Protein AF-A0A965P5U4-F1 (afdb_monomer)

Radius of gyration: 19.36 Å; Cα contacts (8 Å, |Δi|>4): 240; chains: 1; bounding box: 56×28×59 Å

Foldseek 3Di:
DVVVVVLVCLQVVLVVCVVVLNLVSSLVSLVVNVVVPNLCSLQVNLCCLCPNPPHDLVSSLVSLVSSVVVPNLVSLQVNLVSCVVVVQQQSSLVSLVSSLVVLQALLSLLVNLVCQCVVRNHDNDLLSSLVSLVSSLPDDPPRDDPVSNVVSVVVNVVRVVVNVVVVPDDD

Mean predicted aligned error: 7.18 Å

Solvent-accessible surface area (backbone atoms only — not comparable to full-atom values): 8581 Å² total; per-residue (Å²): 112,69,70,64,57,53,58,76,40,28,69,56,53,17,49,54,27,42,75,73,66,38,51,70,60,15,44,55,32,24,55,51,36,39,77,72,68,38,55,66,32,27,44,58,46,12,48,46,21,56,73,36,100,70,58,34,65,67,59,15,47,54,24,21,52,50,14,35,74,69,71,37,60,78,29,28,47,57,48,14,49,54,25,49,74,72,64,39,36,46,60,13,40,53,27,16,45,55,17,29,71,66,72,75,34,30,55,27,17,39,54,37,15,51,23,17,66,75,33,49,44,42,75,61,30,61,62,59,16,46,54,26,14,50,54,18,44,66,46,59,82,91,48,38,56,69,67,60,28,51,47,20,43,51,53,30,65,72,45,51,67,59,45,58,64,77,65,58,80,86,125

Nearest PDB structures (foldseek):
  7o04-assembly1_B  TM=6.447E-01  e=2.044E-02  Shigella flexneri
  9hmf-assembly1_L  TM=5.880E-01  e=5.235E-02  Campylobacter jejuni
  2xpi-assembly1_D  TM=6.220E-01  e=1.164E-01  Schizosaccharomyces pombe
  8c6j-assembly1_S  TM=5.709E-01  e=1.953E-01  Homo sapiens
  5cwn-assembly1_A  TM=2.739E-01  e=3.271E-02  synthetic construct

pLDDT: mean 86.47, std 14.12, range [37.69, 98.06]

Secondary structure (DSSP, 8-state):
-HHHHHHTTHHHHHHHHHHTT-HHHHHHHHHHHHHTT-TTHHHHHHHHHHHSSS--HHHHHHHHHHHHHTT-TTHHHHHHHHHHHTT-HHHHHHHHHHHHHTTS-HHHHHHHHHHHHHTSSS---HHHHHHHHHHHHT--GGGS-HHHHHHHHHHHHHHHHHHHHTT----

Structure (mmCIF, N/CA/C/O backbone):
data_AF-A0A965P5U4-F1
#
_entry.id   AF-A0A965P5U4-F1
#
loop_
_atom_site.group_PDB
_atom_site.id
_atom_site.type_symbol
_atom_site.label_atom_id
_atom_site.label_alt_id
_atom_site.label_comp_id
_atom_site.label_asym_id
_atom_site.label_entity_id
_atom_site.label_seq_id
_atom_site.pdbx_PDB_ins_code
_atom_site.Cartn_x
_atom_site.Cartn_y
_atom_site.Cartn_z
_atom_site.occupancy
_atom_site.B_iso_or_equiv
_atom_site.auth_seq_id
_atom_site.auth_comp_id
_atom_site.auth_asym_id
_atom_site.auth_atom_id
_atom_site.pdbx_PDB_model_num
ATOM 1 N N . MET A 1 1 ? 33.977 -5.686 -13.350 1.00 46.53 1 MET A N 1
ATOM 2 C CA . MET A 1 1 ? 33.730 -4.469 -12.540 1.00 46.53 1 MET A CA 1
ATOM 3 C C . MET A 1 1 ? 32.701 -3.545 -13.201 1.00 46.53 1 MET A C 1
ATOM 5 O O . MET A 1 1 ? 31.758 -3.176 -12.519 1.00 46.53 1 MET A O 1
ATOM 9 N N . GLN A 1 2 ? 32.785 -3.290 -14.519 1.00 44.94 2 GLN A N 1
ATOM 10 C CA . GLN A 1 2 ? 31.781 -2.550 -15.318 1.00 44.94 2 GLN A CA 1
ATOM 11 C C . GLN A 1 2 ? 30.327 -3.040 -15.121 1.00 44.94 2 GLN A C 1
ATOM 13 O O . GLN A 1 2 ? 29.458 -2.258 -14.758 1.00 44.94 2 GLN A O 1
ATOM 18 N N . ALA A 1 3 ? 30.086 -4.353 -15.234 1.00 48.47 3 ALA A N 1
ATOM 19 C CA . ALA A 1 3 ? 28.745 -4.942 -15.111 1.00 48.47 3 ALA A CA 1
ATOM 20 C C . ALA A 1 3 ? 28.096 -4.769 -13.719 1.00 48.47 3 ALA A C 1
ATOM 22 O O . ALA A 1 3 ? 26.875 -4.737 -13.612 1.00 48.47 3 ALA A O 1
ATOM 23 N N . MET A 1 4 ? 28.889 -4.625 -12.645 1.00 45.84 4 MET A N 1
ATOM 24 C CA . MET A 1 4 ? 28.355 -4.331 -11.303 1.00 45.84 4 MET A CA 1
ATOM 25 C C . MET A 1 4 ? 27.942 -2.861 -11.145 1.00 45.84 4 MET A C 1
ATOM 27 O O . MET A 1 4 ? 27.016 -2.571 -10.392 1.00 45.84 4 MET A O 1
ATOM 31 N N . ILE A 1 5 ? 28.614 -1.942 -11.849 1.00 52.44 5 ILE A N 1
ATOM 32 C CA . ILE A 1 5 ? 28.267 -0.513 -11.864 1.00 52.44 5 ILE A CA 1
ATOM 33 C C . ILE A 1 5 ? 27.006 -0.297 -12.708 1.00 52.44 5 ILE A C 1
ATOM 35 O O . ILE A 1 5 ? 26.106 0.414 -12.276 1.00 52.44 5 ILE A O 1
ATOM 39 N N . GLU A 1 6 ? 26.901 -0.976 -13.855 1.00 55.44 6 GLU A N 1
ATOM 40 C CA . GLU A 1 6 ? 25.695 -0.961 -14.695 1.00 55.44 6 GLU A CA 1
ATOM 41 C C . GLU A 1 6 ? 24.478 -1.519 -13.946 1.00 55.44 6 GLU A C 1
ATOM 43 O O . GLU A 1 6 ? 23.411 -0.915 -13.995 1.00 55.44 6 GLU A O 1
ATOM 48 N N . ASN A 1 7 ? 24.642 -2.606 -13.178 1.00 61.16 7 ASN A N 1
ATOM 49 C CA . ASN A 1 7 ? 23.557 -3.206 -12.393 1.00 61.16 7 ASN A CA 1
ATOM 50 C C . ASN A 1 7 ? 22.974 -2.232 -11.348 1.00 61.16 7 ASN A C 1
ATOM 52 O O . ASN A 1 7 ? 21.760 -2.134 -11.199 1.00 61.16 7 ASN A O 1
ATOM 56 N N . ARG A 1 8 ? 23.826 -1.434 -10.685 1.00 61.06 8 ARG A N 1
ATOM 57 C CA . ARG A 1 8 ? 23.392 -0.424 -9.696 1.00 61.06 8 ARG A CA 1
ATOM 58 C C . ARG A 1 8 ? 22.590 0.737 -10.283 1.00 61.06 8 ARG A C 1
ATOM 60 O O . ARG A 1 8 ? 21.982 1.472 -9.514 1.00 61.06 8 ARG A O 1
ATOM 67 N N . LEU A 1 9 ? 22.602 0.923 -11.601 1.00 71.25 9 LEU A N 1
ATOM 68 C CA . LEU A 1 9 ? 21.910 2.026 -12.272 1.00 71.25 9 LEU A CA 1
ATOM 69 C C . LEU A 1 9 ? 20.689 1.565 -13.075 1.00 71.25 9 LEU A C 1
ATOM 71 O O . LEU A 1 9 ? 19.958 2.411 -13.588 1.00 71.25 9 LEU A O 1
ATOM 75 N N . LEU A 1 10 ? 20.422 0.254 -13.148 1.00 76.38 10 LEU A N 1
ATOM 76 C CA . LEU A 1 10 ? 19.294 -0.279 -13.917 1.00 76.38 10 LEU A CA 1
ATOM 77 C C . LEU A 1 10 ? 17.954 0.277 -13.430 1.00 76.38 10 LEU A C 1
ATOM 79 O O . LEU A 1 10 ? 17.137 0.661 -14.259 1.00 76.38 10 LEU A O 1
ATOM 83 N N . TRP A 1 11 ? 17.730 0.400 -12.117 1.00 69.50 11 TRP A N 1
ATOM 84 C CA . TRP A 1 11 ? 16.478 0.984 -11.619 1.00 69.50 11 TRP A CA 1
ATOM 85 C C . TRP A 1 11 ? 16.274 2.410 -12.159 1.00 69.50 11 TRP A C 1
ATOM 87 O O . TRP A 1 11 ? 15.179 2.751 -12.606 1.00 69.50 11 TRP A O 1
ATOM 97 N N . ARG A 1 12 ? 17.344 3.219 -12.162 1.00 75.38 12 ARG A N 1
ATOM 98 C CA . ARG A 1 12 ? 17.320 4.616 -12.601 1.00 75.38 12 ARG A CA 1
ATOM 99 C C . ARG A 1 12 ? 17.065 4.717 -14.100 1.00 75.38 12 ARG A C 1
ATOM 101 O O . ARG A 1 12 ? 16.209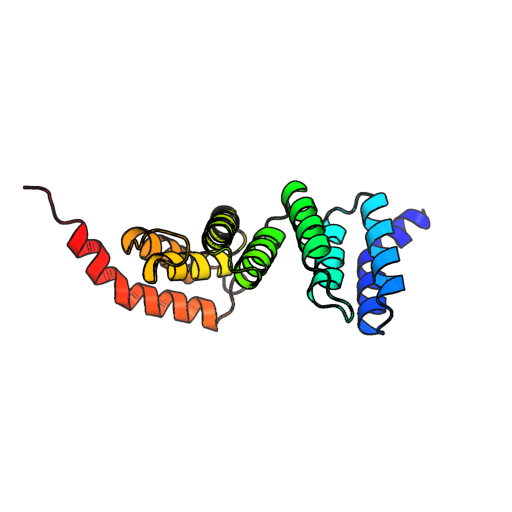 5.487 -14.509 1.00 75.38 12 ARG A O 1
ATOM 108 N N . TRP A 1 13 ? 17.742 3.903 -14.907 1.00 78.62 13 TRP A N 1
ATOM 109 C CA . TRP A 1 13 ? 17.512 3.876 -16.354 1.00 78.62 13 TRP A CA 1
ATOM 110 C C . TRP A 1 13 ? 16.114 3.383 -16.724 1.00 78.62 13 TRP A C 1
ATOM 112 O O . TRP A 1 13 ? 15.559 3.837 -17.718 1.00 78.62 13 TRP A O 1
ATOM 122 N N . GLY A 1 14 ? 15.542 2.463 -15.942 1.00 79.56 14 GLY A N 1
ATOM 123 C CA . GLY A 1 14 ? 14.156 2.034 -16.122 1.00 79.56 14 GLY A CA 1
ATOM 124 C C . GLY A 1 14 ? 13.183 3.186 -15.876 1.00 79.56 14 GLY A C 1
ATOM 125 O O . GLY A 1 14 ? 12.286 3.413 -16.682 1.00 79.56 14 GLY A O 1
ATOM 126 N N . TYR A 1 15 ? 13.422 3.968 -14.821 1.00 74.50 15 TYR A N 1
ATOM 127 C CA . TYR A 1 15 ? 12.623 5.150 -14.503 1.00 74.50 15 TYR A CA 1
ATOM 128 C C . TYR A 1 15 ? 12.764 6.250 -15.566 1.00 74.50 15 TYR A C 1
ATOM 130 O O . TYR A 1 15 ? 11.762 6.728 -16.082 1.00 74.50 15 TYR A O 1
ATOM 138 N N . GLU A 1 16 ? 13.993 6.579 -15.973 1.00 82.69 16 GLU A N 1
ATOM 139 C CA . GLU A 1 16 ? 14.270 7.560 -17.035 1.00 82.69 16 GLU A CA 1
ATOM 140 C C . GLU A 1 16 ? 13.636 7.143 -18.375 1.00 82.69 16 GLU A C 1
ATOM 142 O O . GLU A 1 16 ? 13.085 7.975 -19.093 1.00 82.69 16 GLU A O 1
ATOM 147 N N . ALA A 1 17 ? 13.664 5.848 -18.714 1.00 82.06 17 ALA A N 1
ATOM 148 C CA . ALA A 1 17 ? 12.986 5.335 -19.903 1.00 82.06 17 ALA A CA 1
ATOM 149 C C . ALA A 1 17 ? 11.460 5.491 -19.802 1.00 82.06 17 ALA A C 1
ATOM 151 O O . ALA A 1 17 ? 10.823 5.871 -20.783 1.00 82.06 17 ALA A O 1
ATOM 152 N N . ALA A 1 18 ? 10.879 5.250 -18.622 1.00 81.62 18 ALA A N 1
ATOM 153 C CA . ALA A 1 18 ? 9.452 5.443 -18.385 1.00 81.62 18 ALA A CA 1
ATOM 154 C C . ALA A 1 18 ? 9.046 6.924 -18.481 1.00 81.62 18 ALA A C 1
ATOM 156 O O . ALA A 1 18 ? 8.028 7.229 -19.098 1.00 81.62 18 ALA A O 1
ATOM 157 N N . GLU A 1 19 ? 9.852 7.842 -17.937 1.00 80.12 19 GLU A N 1
ATOM 158 C CA . GLU A 1 19 ? 9.647 9.295 -18.053 1.00 80.12 19 GLU A CA 1
ATOM 159 C C . GLU A 1 19 ? 9.772 9.785 -19.500 1.00 80.12 19 GLU A C 1
ATOM 161 O O . GLU A 1 19 ? 9.029 10.668 -19.927 1.00 80.12 19 GLU A O 1
ATOM 166 N N . ALA A 1 20 ? 10.666 9.177 -20.283 1.00 86.00 20 ALA A N 1
ATOM 167 C CA . ALA A 1 20 ? 10.794 9.435 -21.714 1.00 86.00 20 ALA A CA 1
ATOM 168 C C . ALA A 1 20 ? 9.649 8.830 -22.557 1.00 86.00 20 ALA A C 1
ATOM 170 O O . ALA A 1 20 ? 9.632 9.004 -23.776 1.00 86.00 20 ALA A O 1
ATOM 171 N N . GLY A 1 21 ? 8.705 8.110 -21.937 1.00 83.94 21 GLY A N 1
ATOM 172 C CA . GLY A 1 21 ? 7.592 7.434 -22.609 1.00 83.94 21 GLY A CA 1
ATOM 173 C C . GLY A 1 21 ? 7.966 6.112 -23.291 1.00 83.94 21 GLY A C 1
ATOM 174 O O . GLY A 1 21 ? 7.127 5.496 -23.950 1.00 83.94 21 GLY A O 1
ATOM 175 N N . ASP A 1 22 ? 9.205 5.639 -23.133 1.00 87.88 22 ASP A N 1
ATOM 176 C CA . ASP A 1 22 ? 9.680 4.361 -23.670 1.00 87.88 22 ASP A CA 1
ATOM 177 C C . ASP A 1 22 ? 9.442 3.231 -22.656 1.00 87.88 22 ASP A C 1
ATOM 179 O O . ASP A 1 22 ? 10.346 2.698 -22.002 1.00 87.88 22 ASP A O 1
ATOM 183 N N . HIS A 1 23 ? 8.168 2.875 -22.501 1.00 84.50 23 HIS A N 1
ATOM 184 C CA . HIS A 1 23 ? 7.729 1.879 -21.523 1.00 84.50 23 HIS A CA 1
ATOM 185 C C . HIS A 1 23 ? 8.186 0.452 -21.862 1.00 84.50 23 HIS A C 1
ATOM 187 O O . HIS A 1 23 ? 8.363 -0.364 -20.957 1.00 84.50 23 HIS A O 1
ATOM 193 N N . ASP A 1 24 ? 8.418 0.147 -23.143 1.00 88.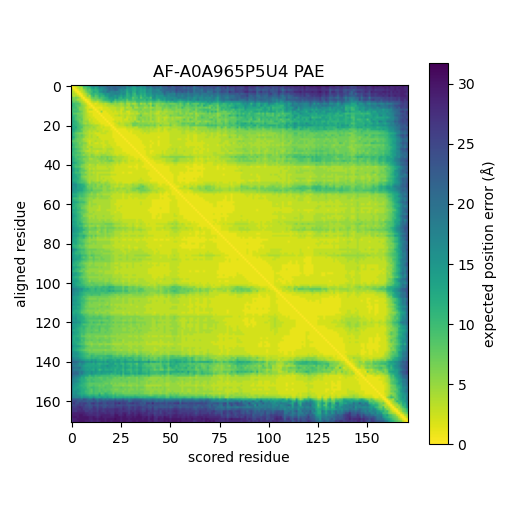19 24 ASP A N 1
ATOM 194 C CA . ASP A 1 24 ? 8.942 -1.155 -23.564 1.00 88.19 24 ASP A CA 1
ATOM 195 C C . ASP A 1 24 ? 10.401 -1.316 -23.117 1.00 88.19 24 ASP A C 1
ATOM 197 O O . ASP A 1 24 ? 10.775 -2.360 -22.567 1.00 88.19 24 ASP A O 1
ATOM 201 N N . ARG A 1 25 ? 11.213 -0.261 -23.268 1.00 88.94 25 ARG A N 1
ATOM 202 C CA . ARG A 1 25 ? 12.576 -0.227 -22.736 1.00 88.94 25 ARG A CA 1
ATOM 203 C C . ARG A 1 25 ? 12.594 -0.232 -21.213 1.00 88.94 25 ARG A C 1
ATOM 205 O O . ARG A 1 25 ? 13.388 -0.973 -20.635 1.00 88.94 25 ARG A O 1
ATOM 212 N N . ALA A 1 26 ? 11.723 0.540 -20.562 1.00 88.69 26 ALA A N 1
ATOM 213 C CA . ALA A 1 26 ? 11.611 0.554 -19.103 1.00 88.69 26 ALA A CA 1
ATOM 214 C C . ALA A 1 26 ? 11.313 -0.849 -18.548 1.00 88.69 26 ALA A C 1
ATOM 216 O O . ALA A 1 26 ? 11.999 -1.322 -17.638 1.00 88.69 26 ALA A O 1
ATOM 217 N N . ARG A 1 27 ? 10.363 -1.564 -19.168 1.00 90.25 27 ARG A N 1
ATOM 218 C CA . ARG A 1 27 ? 10.048 -2.960 -18.838 1.00 90.25 27 ARG A CA 1
ATOM 219 C C . ARG A 1 27 ? 11.270 -3.863 -18.980 1.00 90.25 27 ARG A C 1
ATOM 221 O O . ARG A 1 27 ? 11.619 -4.547 -18.021 1.00 90.25 27 ARG A O 1
ATOM 228 N N . ALA A 1 28 ? 11.945 -3.833 -20.130 1.00 90.38 28 ALA A N 1
ATOM 229 C CA . ALA A 1 28 ? 13.114 -4.680 -20.377 1.00 90.38 28 ALA A CA 1
ATOM 230 C C . ALA A 1 28 ? 14.243 -4.432 -19.357 1.00 90.38 28 ALA A C 1
ATOM 232 O O . ALA A 1 28 ? 14.928 -5.364 -18.926 1.00 90.38 28 ALA A O 1
ATOM 233 N N . ILE A 1 29 ? 14.428 -3.178 -18.936 1.00 89.12 29 ILE A N 1
ATOM 234 C CA . ILE A 1 29 ? 15.414 -2.812 -17.918 1.00 89.12 29 ILE A CA 1
ATOM 235 C C . ILE A 1 29 ? 15.037 -3.393 -16.548 1.00 89.12 29 ILE A C 1
ATOM 237 O O . ILE A 1 29 ? 15.896 -3.983 -15.886 1.00 89.12 29 ILE A O 1
ATOM 241 N N . HIS A 1 30 ? 13.773 -3.282 -16.126 1.00 89.50 30 HIS A N 1
ATOM 242 C CA . HIS A 1 30 ? 13.329 -3.854 -14.852 1.00 89.50 30 HIS A CA 1
ATOM 243 C C . HIS A 1 30 ? 13.363 -5.387 -14.854 1.00 89.50 30 HIS A C 1
ATOM 245 O O . HIS A 1 30 ? 13.822 -5.979 -13.881 1.00 89.50 30 HIS A O 1
ATOM 251 N N . GLU A 1 31 ? 12.978 -6.043 -15.951 1.00 90.31 31 GLU A N 1
ATOM 252 C CA . GLU A 1 31 ? 13.099 -7.501 -16.105 1.00 90.31 31 GLU A CA 1
ATOM 253 C C . GLU A 1 31 ? 14.556 -7.967 -15.993 1.00 90.31 31 GLU A C 1
ATOM 255 O O . GLU A 1 31 ? 14.854 -8.954 -15.314 1.00 90.31 31 GLU A O 1
ATOM 260 N N . ARG A 1 32 ? 15.492 -7.222 -16.594 1.00 90.06 32 ARG A N 1
ATOM 261 C CA . ARG A 1 32 ? 16.926 -7.496 -16.459 1.00 90.06 32 ARG A CA 1
ATOM 262 C C . ARG A 1 32 ? 17.413 -7.297 -15.024 1.00 90.06 32 ARG A C 1
ATOM 264 O O . ARG A 1 32 ? 18.192 -8.109 -14.537 1.00 90.06 32 ARG A O 1
ATOM 271 N N . SER A 1 33 ? 16.962 -6.243 -14.352 1.00 87.62 33 SER A N 1
ATOM 272 C CA . SER A 1 33 ? 17.299 -5.950 -12.953 1.00 87.62 33 SER A CA 1
ATOM 273 C C . SER A 1 33 ? 16.829 -7.072 -12.014 1.00 87.62 33 SER A C 1
ATOM 275 O O . SER A 1 33 ? 17.618 -7.594 -11.224 1.00 87.62 33 SER A O 1
ATOM 277 N N . ILE A 1 34 ? 15.602 -7.558 -12.215 1.00 89.50 34 ILE A N 1
ATOM 278 C CA . ILE A 1 34 ? 15.046 -8.735 -11.535 1.00 89.50 34 ILE A CA 1
ATOM 279 C C . ILE A 1 34 ? 15.919 -9.975 -11.762 1.00 89.50 34 ILE A C 1
ATOM 281 O O . ILE A 1 34 ? 16.242 -10.686 -10.810 1.00 89.50 34 ILE A O 1
ATOM 285 N N . ALA A 1 35 ? 16.314 -10.245 -13.011 1.00 88.06 35 ALA A N 1
ATOM 286 C CA . ALA A 1 35 ? 17.151 -11.398 -13.349 1.00 88.06 35 ALA A CA 1
ATOM 287 C C . ALA A 1 35 ? 18.542 -11.341 -12.689 1.00 88.06 35 ALA A C 1
ATOM 289 O O . ALA A 1 35 ? 19.163 -12.377 -12.462 1.00 88.06 35 ALA A O 1
ATOM 290 N N . LEU A 1 36 ? 19.014 -10.138 -12.351 1.00 87.12 36 LEU A N 1
ATOM 291 C CA . LEU A 1 36 ? 20.267 -9.902 -11.635 1.00 87.12 36 LEU A CA 1
ATOM 292 C C . LEU A 1 36 ? 20.110 -9.906 -10.103 1.00 87.12 36 LEU A C 1
ATOM 294 O O . LEU A 1 36 ? 21.089 -9.663 -9.396 1.00 87.12 36 LEU A O 1
ATOM 298 N N . GLY A 1 37 ? 18.914 -10.213 -9.593 1.00 84.88 37 GLY A N 1
ATOM 299 C CA . GLY A 1 37 ? 18.636 -10.384 -8.167 1.00 84.88 37 GLY A CA 1
ATOM 300 C C . GLY A 1 37 ? 18.103 -9.141 -7.455 1.00 84.88 37 GLY A C 1
ATOM 301 O O . GLY A 1 37 ? 17.912 -9.192 -6.241 1.00 84.88 37 GLY A O 1
ATOM 302 N N . ASP A 1 38 ? 17.833 -8.046 -8.170 1.00 85.81 38 ASP A N 1
ATOM 303 C CA . ASP A 1 38 ? 17.173 -6.881 -7.582 1.00 85.81 38 ASP A CA 1
ATOM 304 C C . ASP A 1 38 ? 15.664 -7.132 -7.469 1.00 85.81 38 ASP A C 1
ATOM 306 O O . ASP A 1 38 ? 14.885 -6.978 -8.412 1.00 85.81 38 ASP A O 1
ATOM 310 N N . ALA A 1 39 ? 15.241 -7.553 -6.283 1.00 84.62 39 ALA A N 1
ATOM 311 C CA . ALA A 1 39 ? 13.842 -7.828 -6.011 1.00 84.62 39 ALA A CA 1
ATOM 312 C C . ALA A 1 39 ? 12.977 -6.561 -5.856 1.00 84.62 39 ALA A C 1
ATOM 314 O O . ALA A 1 39 ? 11.752 -6.663 -5.957 1.00 84.62 39 ALA A O 1
ATOM 315 N N . GLN A 1 40 ? 13.571 -5.378 -5.661 1.00 84.88 40 GLN A N 1
ATOM 316 C CA . GLN A 1 40 ? 12.823 -4.121 -5.592 1.00 84.88 40 GLN A CA 1
ATOM 317 C C . GLN A 1 40 ? 12.303 -3.709 -6.976 1.00 84.88 40 GLN A C 1
ATOM 319 O O . GLN A 1 40 ? 11.225 -3.120 -7.075 1.00 84.88 40 GLN A O 1
ATOM 324 N N . ALA A 1 41 ? 12.984 -4.112 -8.053 1.00 89.75 41 ALA A N 1
ATOM 325 C CA . ALA A 1 41 ? 12.540 -3.877 -9.427 1.00 89.75 41 ALA A CA 1
ATOM 326 C C . ALA A 1 41 ? 11.178 -4.524 -9.759 1.00 89.75 41 ALA A C 1
ATOM 328 O O . ALA A 1 41 ? 10.493 -4.062 -10.673 1.00 89.75 41 ALA A O 1
ATOM 329 N N . TRP A 1 42 ? 10.722 -5.519 -8.980 1.00 93.81 42 TRP A N 1
ATOM 330 C CA . TRP A 1 42 ? 9.342 -6.015 -9.068 1.00 93.81 42 TRP A CA 1
ATOM 331 C C . TRP A 1 42 ? 8.301 -4.928 -8.789 1.00 93.81 42 TRP A C 1
ATOM 333 O O . TRP A 1 42 ? 7.237 -4.947 -9.401 1.00 93.81 42 TRP A O 1
ATOM 343 N N . PHE A 1 43 ? 8.585 -3.990 -7.882 1.00 91.69 43 PHE A N 1
ATOM 344 C CA . PHE A 1 43 ? 7.674 -2.886 -7.589 1.00 91.69 43 PHE A CA 1
ATOM 345 C C . PHE A 1 43 ? 7.556 -1.946 -8.789 1.00 91.69 43 PHE A C 1
ATOM 347 O O . PHE A 1 43 ? 6.450 -1.681 -9.248 1.00 91.69 43 PHE A O 1
ATOM 354 N N . SER A 1 44 ? 8.690 -1.514 -9.348 1.00 91.00 44 SER A N 1
ATOM 355 C CA . SER A 1 44 ? 8.725 -0.617 -10.510 1.00 91.00 44 SER A CA 1
ATOM 356 C C . SER A 1 44 ? 8.067 -1.238 -11.741 1.00 91.00 44 SER A C 1
ATOM 358 O O . SER A 1 44 ? 7.282 -0.577 -12.416 1.00 91.00 44 SER A O 1
ATOM 360 N N . LEU A 1 45 ? 8.319 -2.526 -11.996 1.00 92.62 45 LEU A N 1
ATOM 361 C CA . LEU A 1 45 ? 7.645 -3.255 -13.067 1.00 92.62 45 LEU A CA 1
ATOM 362 C C . LEU A 1 45 ? 6.129 -3.341 -12.828 1.00 92.62 45 LEU A C 1
ATOM 364 O O . LEU A 1 45 ? 5.352 -3.167 -13.762 1.00 92.62 45 LEU A O 1
ATOM 368 N N . GLY A 1 46 ? 5.708 -3.554 -11.577 1.00 94.12 46 GLY A N 1
ATOM 369 C CA . GLY A 1 46 ? 4.300 -3.496 -11.191 1.00 94.12 46 GLY A CA 1
ATOM 370 C C . GLY A 1 46 ? 3.672 -2.142 -11.509 1.00 94.12 46 GLY A C 1
ATOM 371 O O . GLY A 1 46 ? 2.647 -2.108 -12.179 1.00 94.12 46 GLY A O 1
ATOM 372 N N . CYS A 1 47 ? 4.328 -1.039 -11.136 1.00 91.00 47 CYS A N 1
ATOM 373 C CA . CYS A 1 47 ? 3.854 0.314 -11.436 1.00 91.00 47 CYS A CA 1
ATOM 374 C C . CYS A 1 47 ? 3.738 0.585 -12.943 1.00 91.00 47 CYS A C 1
ATOM 376 O O . CYS A 1 47 ? 2.802 1.260 -13.363 1.00 91.00 47 CYS A O 1
ATOM 378 N N . LEU A 1 48 ? 4.647 0.047 -13.769 1.00 90.88 48 LEU A N 1
ATOM 379 C CA . LEU A 1 48 ? 4.539 0.162 -15.229 1.00 90.88 48 LEU A CA 1
ATOM 380 C C . LEU A 1 48 ? 3.290 -0.533 -15.775 1.00 90.88 48 LEU A C 1
ATOM 382 O O . LEU A 1 48 ? 2.646 -0.000 -16.675 1.00 90.88 48 LEU A O 1
ATOM 386 N N . TYR A 1 49 ? 2.945 -1.707 -15.246 1.00 93.50 49 TYR A N 1
ATOM 387 C CA . TYR A 1 49 ? 1.725 -2.411 -15.639 1.00 93.50 49 TYR A CA 1
ATOM 388 C C . TYR A 1 49 ? 0.458 -1.799 -15.036 1.00 93.50 49 TYR A C 1
ATOM 390 O O . TYR A 1 49 ? -0.617 -1.977 -15.587 1.00 93.50 49 TYR A O 1
ATOM 398 N N . ASP A 1 50 ? 0.566 -1.084 -13.924 1.00 91.19 50 ASP A N 1
ATOM 399 C CA . ASP A 1 50 ? -0.568 -0.470 -13.232 1.00 91.19 50 ASP A CA 1
ATOM 400 C C . ASP A 1 50 ? -0.941 0.889 -13.851 1.00 91.19 50 ASP A C 1
ATOM 402 O O . ASP A 1 50 ? -2.084 1.136 -14.226 1.00 91.19 50 ASP A O 1
ATOM 406 N N . MET A 1 51 ? 0.061 1.754 -14.039 1.00 86.88 51 MET A N 1
ATOM 407 C CA . MET A 1 51 ? -0.117 3.162 -14.422 1.00 86.88 51 MET A CA 1
ATOM 408 C C . MET A 1 51 ? 0.440 3.509 -15.811 1.00 86.88 51 MET A C 1
ATOM 410 O O . MET A 1 51 ? 0.387 4.667 -16.226 1.00 86.88 51 MET A O 1
ATOM 414 N N . GLY A 1 52 ? 1.019 2.542 -16.527 1.00 85.69 52 GLY A N 1
ATOM 415 C CA . GLY A 1 52 ? 1.570 2.759 -17.865 1.00 85.69 52 GLY A CA 1
ATOM 416 C C . GLY A 1 52 ? 0.500 2.985 -18.943 1.00 85.69 52 GLY A C 1
ATOM 417 O O . GLY A 1 52 ? -0.694 2.834 -18.699 1.00 85.69 52 GLY A O 1
ATOM 418 N N . PRO A 1 53 ? 0.903 3.286 -20.192 1.00 82.88 53 PRO A N 1
ATOM 419 C CA . PRO A 1 53 ? -0.026 3.601 -21.286 1.00 82.88 53 PRO A CA 1
ATOM 420 C C . PRO A 1 53 ? -0.859 2.400 -21.749 1.00 82.88 53 PRO A C 1
ATOM 422 O O . PRO A 1 53 ? -1.855 2.564 -22.451 1.00 82.88 53 PRO A O 1
ATOM 425 N N . LYS A 1 54 ? -0.435 1.184 -21.391 1.00 85.38 54 LYS A N 1
ATOM 426 C CA . LYS A 1 54 ? -1.162 -0.064 -21.625 1.00 85.38 54 LYS A CA 1
ATOM 427 C C . LYS A 1 54 ? -1.268 -0.817 -20.298 1.00 85.38 54 LYS A C 1
ATOM 429 O O . LYS A 1 54 ? -0.468 -1.727 -20.076 1.00 85.38 54 LYS A O 1
ATOM 434 N N . PRO A 1 55 ? -2.195 -0.415 -19.411 1.00 88.94 55 PRO A N 1
ATOM 435 C CA . PRO A 1 55 ? -2.347 -1.067 -18.124 1.00 88.94 55 PRO A CA 1
ATOM 436 C C . PRO A 1 55 ? -2.701 -2.549 -18.281 1.00 88.94 55 PRO A C 1
ATOM 438 O O . PRO A 1 55 ? -3.548 -2.919 -19.096 1.00 88.94 55 PRO A O 1
ATOM 441 N N . ASP A 1 56 ? -2.078 -3.382 -17.459 1.00 95.06 56 ASP A N 1
ATOM 442 C CA . ASP A 1 56 ? -2.409 -4.786 -17.248 1.00 95.06 56 ASP A CA 1
ATOM 443 C C . ASP A 1 56 ? -2.458 -5.052 -15.732 1.00 95.06 56 ASP A C 1
ATOM 445 O O . ASP A 1 56 ? -1.451 -5.416 -15.112 1.00 95.06 56 ASP A O 1
ATOM 449 N N . PRO A 1 57 ? -3.640 -4.900 -15.105 1.00 94.06 57 PRO A N 1
ATOM 450 C CA . PRO A 1 57 ? -3.813 -5.135 -13.673 1.00 94.06 57 PRO A CA 1
ATOM 451 C C . PRO A 1 57 ? -3.428 -6.555 -13.230 1.00 94.06 57 PRO A C 1
ATOM 453 O O . PRO A 1 57 ? -3.077 -6.776 -12.067 1.00 94.06 57 PRO A O 1
ATOM 456 N N . ALA A 1 58 ? -3.486 -7.543 -14.132 1.00 95.62 58 ALA A N 1
ATOM 457 C CA . ALA A 1 58 ? -3.121 -8.915 -13.813 1.00 95.62 58 ALA A CA 1
ATOM 458 C C . ALA A 1 58 ? -1.596 -9.081 -13.726 1.00 95.62 58 ALA A C 1
ATOM 460 O O . ALA A 1 58 ? -1.117 -9.751 -12.804 1.00 95.62 58 ALA A O 1
ATOM 461 N N . GLU A 1 59 ? -0.835 -8.468 -14.636 1.00 95.38 59 GLU A N 1
ATOM 462 C CA . GLU A 1 59 ? 0.629 -8.397 -14.522 1.00 95.38 59 GLU A CA 1
ATOM 463 C C . GLU A 1 59 ? 1.070 -7.526 -13.341 1.00 95.38 59 GLU A C 1
ATOM 465 O O . GLU A 1 59 ? 1.950 -7.941 -12.580 1.00 95.38 59 GLU A O 1
ATOM 470 N N . ALA A 1 60 ? 0.417 -6.383 -13.101 1.00 96.38 60 ALA A N 1
ATOM 471 C CA . ALA A 1 60 ? 0.690 -5.542 -11.934 1.00 96.38 60 ALA A CA 1
ATOM 472 C C . ALA A 1 60 ? 0.524 -6.338 -10.628 1.00 96.38 60 ALA A C 1
ATOM 474 O O . ALA A 1 60 ? 1.436 -6.399 -9.798 1.00 96.38 60 ALA A O 1
ATOM 475 N N . MET A 1 61 ? -0.590 -7.069 -10.492 1.00 97.56 61 MET A N 1
ATOM 476 C CA . MET A 1 61 ? -0.847 -7.963 -9.359 1.00 97.56 61 MET A CA 1
ATOM 477 C C . MET A 1 61 ? 0.250 -9.025 -9.199 1.00 97.56 61 MET A C 1
ATOM 479 O O . MET A 1 61 ? 0.709 -9.274 -8.080 1.00 97.56 61 MET A O 1
ATOM 483 N N . ARG A 1 62 ? 0.691 -9.661 -10.294 1.00 97.00 62 ARG A N 1
ATOM 484 C CA . ARG A 1 62 ? 1.787 -10.646 -10.256 1.00 97.00 62 ARG A CA 1
ATOM 485 C C . ARG A 1 62 ? 3.084 -10.020 -9.746 1.00 97.00 62 ARG A C 1
ATOM 487 O O . ARG A 1 62 ? 3.736 -10.607 -8.879 1.00 97.00 62 ARG A O 1
ATOM 494 N N . CYS A 1 63 ? 3.434 -8.844 -10.255 1.00 96.31 63 CYS A N 1
ATOM 495 C CA . CYS A 1 63 ? 4.647 -8.123 -9.889 1.00 96.31 63 CYS A CA 1
ATOM 496 C C . CYS A 1 63 ? 4.631 -7.713 -8.411 1.00 96.31 63 CYS A C 1
ATOM 498 O O . CYS A 1 63 ? 5.547 -8.068 -7.665 1.00 96.31 63 CYS A O 1
ATOM 500 N N . TYR A 1 64 ? 3.552 -7.085 -7.938 1.00 96.44 64 TYR A N 1
ATOM 501 C CA . TYR A 1 64 ? 3.436 -6.688 -6.535 1.00 96.44 64 TYR A CA 1
ATOM 502 C C . TYR A 1 64 ? 3.432 -7.889 -5.579 1.00 96.44 64 TYR A C 1
ATOM 504 O O . TYR A 1 64 ? 4.072 -7.843 -4.529 1.00 96.44 64 TYR A O 1
ATOM 512 N N . GLN A 1 65 ? 2.794 -9.011 -5.939 1.00 96.31 65 GLN A N 1
ATOM 513 C CA . GLN A 1 65 ? 2.858 -10.230 -5.121 1.00 96.31 65 GLN A CA 1
ATOM 514 C C . GLN A 1 65 ? 4.279 -10.796 -5.016 1.00 96.31 65 GLN A C 1
ATOM 516 O O . GLN A 1 65 ? 4.652 -11.308 -3.958 1.00 96.31 65 GLN A O 1
ATOM 521 N N . ARG A 1 66 ? 5.073 -10.727 -6.093 1.00 95.50 66 ARG A N 1
ATOM 522 C CA . ARG A 1 66 ? 6.489 -11.125 -6.062 1.00 95.50 66 ARG A CA 1
ATOM 523 C C . ARG A 1 66 ? 7.309 -10.176 -5.194 1.00 95.50 66 ARG A C 1
ATOM 525 O O . ARG A 1 66 ? 8.070 -10.662 -4.365 1.00 95.50 66 ARG A O 1
ATOM 532 N N . CYS A 1 67 ? 7.083 -8.868 -5.310 1.00 93.75 67 CYS A N 1
ATOM 533 C CA . CYS A 1 67 ? 7.713 -7.852 -4.467 1.00 93.75 67 CYS A CA 1
ATOM 534 C C . CYS A 1 67 ? 7.427 -8.092 -2.970 1.00 93.75 67 CYS A C 1
ATOM 536 O O . CYS A 1 67 ? 8.352 -8.207 -2.168 1.00 93.75 67 CYS A O 1
ATOM 538 N N . TRP A 1 68 ? 6.159 -8.313 -2.604 1.00 94.00 68 TRP A N 1
ATOM 539 C CA . TRP A 1 68 ? 5.769 -8.649 -1.230 1.00 94.00 68 TRP A CA 1
ATOM 540 C C . TRP A 1 68 ? 6.456 -9.924 -0.721 1.00 94.00 68 TRP A C 1
ATOM 542 O O . TRP A 1 68 ? 7.006 -9.942 0.378 1.00 94.00 68 TRP A O 1
ATOM 552 N N . ARG A 1 69 ? 6.462 -11.001 -1.522 1.00 93.56 69 ARG A N 1
ATOM 553 C CA . ARG A 1 69 ? 7.120 -12.272 -1.155 1.00 93.56 69 ARG A CA 1
ATOM 554 C C . ARG A 1 69 ? 8.633 -12.142 -1.012 1.00 93.56 69 ARG A C 1
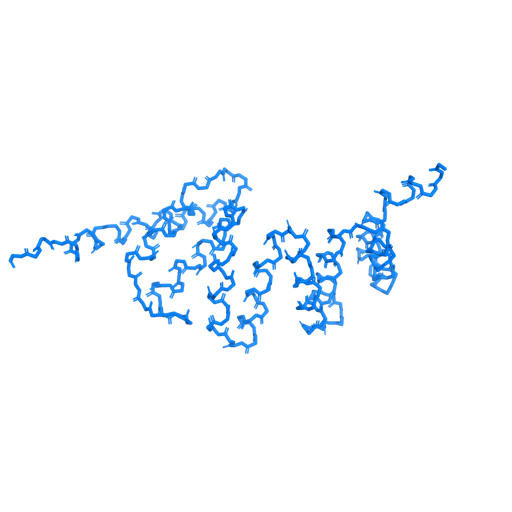ATOM 556 O O . ARG A 1 69 ? 9.221 -12.918 -0.270 1.00 93.56 69 ARG A O 1
ATOM 563 N N . ALA A 1 70 ? 9.242 -11.181 -1.698 1.00 90.69 70 ALA A N 1
ATOM 564 C CA . ALA A 1 70 ? 10.655 -10.866 -1.558 1.00 90.69 70 ALA A CA 1
ATOM 565 C C . ALA A 1 70 ? 10.974 -10.016 -0.313 1.00 90.69 70 ALA A C 1
ATOM 567 O O . ALA A 1 70 ? 12.128 -9.654 -0.111 1.00 90.69 70 ALA A O 1
ATOM 568 N N . GLY A 1 71 ? 9.978 -9.725 0.532 1.00 90.19 71 GLY A N 1
ATOM 569 C CA . GLY A 1 71 ? 10.176 -9.024 1.797 1.00 90.19 71 GLY A CA 1
ATOM 570 C C . GLY A 1 71 ? 10.071 -7.507 1.692 1.00 90.19 71 GLY A C 1
ATOM 571 O O . GLY A 1 71 ? 10.642 -6.821 2.532 1.00 90.19 71 GLY A O 1
ATOM 572 N N . PHE A 1 72 ? 9.345 -6.987 0.695 1.00 89.38 72 PHE A N 1
ATOM 573 C CA . PHE A 1 72 ? 9.072 -5.555 0.540 1.00 89.38 72 PHE A CA 1
ATOM 574 C C . PHE A 1 72 ? 7.594 -5.246 0.830 1.00 89.38 72 PHE A C 1
ATOM 576 O O . PHE A 1 72 ? 6.740 -5.386 -0.055 1.00 89.38 72 PHE A O 1
ATOM 583 N N . PRO A 1 73 ? 7.262 -4.817 2.062 1.00 87.75 73 PRO A N 1
ATOM 584 C CA . PRO A 1 73 ? 5.886 -4.586 2.476 1.00 87.75 73 PRO A CA 1
ATOM 585 C C . PRO A 1 73 ? 5.129 -3.511 1.699 1.00 87.75 73 PRO A C 1
ATOM 587 O O . PRO A 1 73 ? 3.908 -3.603 1.574 1.00 87.75 73 PRO A O 1
ATOM 590 N N . ILE A 1 74 ? 5.850 -2.551 1.113 1.00 84.12 74 ILE A N 1
ATOM 591 C CA . ILE A 1 74 ? 5.294 -1.446 0.318 1.00 84.12 74 ILE A CA 1
ATOM 592 C C . ILE A 1 74 ? 4.365 -1.918 -0.816 1.00 84.12 74 ILE A C 1
ATOM 594 O O . ILE A 1 74 ? 3.425 -1.227 -1.200 1.00 84.12 74 ILE A O 1
ATOM 598 N N . ALA A 1 75 ? 4.562 -3.138 -1.325 1.00 92.81 75 ALA A N 1
ATOM 599 C CA . ALA A 1 75 ? 3.720 -3.697 -2.376 1.00 92.81 75 ALA A CA 1
ATOM 600 C C . ALA A 1 75 ? 2.300 -4.073 -1.907 1.00 92.81 75 ALA A C 1
ATOM 602 O O . ALA A 1 75 ? 1.390 -4.157 -2.732 1.00 92.81 75 ALA A O 1
ATOM 603 N N . ALA A 1 76 ? 2.071 -4.315 -0.609 1.00 94.31 76 ALA A N 1
ATOM 604 C CA . ALA A 1 76 ? 0.758 -4.757 -0.129 1.00 94.31 76 ALA A CA 1
ATOM 605 C C . ALA A 1 76 ? -0.334 -3.694 -0.277 1.00 94.31 76 ALA A C 1
ATOM 607 O O . ALA A 1 76 ? -1.485 -4.062 -0.522 1.00 94.31 76 ALA A O 1
ATOM 608 N N . ASN A 1 77 ? 0.008 -2.407 -0.183 1.00 91.38 77 ASN A N 1
ATOM 609 C CA . ASN A 1 77 ? -0.941 -1.327 -0.434 1.00 91.38 77 ASN A CA 1
ATOM 610 C C . ASN A 1 77 ? -1.427 -1.339 -1.887 1.00 91.38 77 ASN A C 1
ATOM 612 O O . ASN A 1 77 ? -2.634 -1.355 -2.125 1.00 91.38 77 ASN A O 1
ATOM 616 N N . ASN A 1 78 ? -0.518 -1.475 -2.854 1.00 93.38 78 ASN A N 1
ATOM 617 C CA . ASN A 1 78 ? -0.901 -1.541 -4.267 1.00 93.38 78 ASN A CA 1
ATOM 618 C C . ASN A 1 78 ? -1.710 -2.810 -4.576 1.00 93.38 78 ASN A C 1
ATOM 620 O O . ASN A 1 78 ? -2.691 -2.757 -5.312 1.00 93.38 78 ASN A O 1
ATOM 624 N N . ILE A 1 79 ? -1.403 -3.943 -3.931 1.00 97.00 79 ILE A N 1
ATOM 625 C CA . ILE A 1 79 ? -2.248 -5.146 -4.029 1.00 97.00 79 ILE A CA 1
ATOM 626 C C . ILE A 1 79 ? -3.664 -4.870 -3.502 1.00 97.00 79 ILE A C 1
ATOM 628 O O . ILE A 1 79 ? -4.646 -5.296 -4.115 1.00 97.00 79 ILE A O 1
ATOM 632 N N . ALA A 1 80 ? -3.795 -4.167 -2.372 1.00 96.31 80 ALA A N 1
ATOM 633 C CA . ALA A 1 80 ? -5.097 -3.794 -1.831 1.00 96.31 80 ALA A CA 1
ATOM 634 C C . ALA A 1 80 ? -5.864 -2.861 -2.785 1.00 96.31 80 ALA A C 1
ATOM 636 O O . ALA A 1 8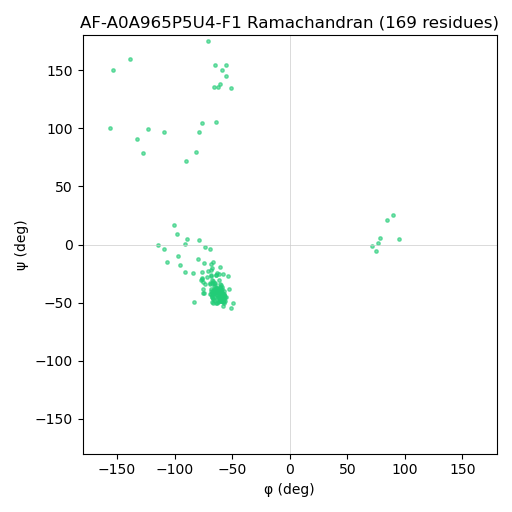0 ? -7.065 -3.058 -2.978 1.00 96.31 80 ALA A O 1
ATOM 637 N N . ILE A 1 81 ? -5.180 -1.906 -3.422 1.00 93.62 81 ILE A N 1
ATOM 638 C CA . ILE A 1 81 ? -5.752 -0.999 -4.428 1.00 93.62 81 ILE A CA 1
ATOM 639 C C . ILE A 1 81 ? -6.270 -1.778 -5.644 1.00 93.62 81 ILE A C 1
ATOM 641 O O . ILE A 1 81 ? -7.432 -1.607 -6.007 1.00 93.62 81 ILE A O 1
ATOM 645 N N . LEU A 1 82 ? -5.498 -2.721 -6.185 1.00 96.44 82 LEU A N 1
ATOM 646 C CA . LEU A 1 82 ? -5.958 -3.556 -7.302 1.00 96.44 82 LEU A CA 1
ATOM 647 C C . LEU A 1 82 ? -7.204 -4.382 -6.936 1.00 96.44 82 LEU A C 1
ATOM 649 O O . LEU A 1 82 ? -8.126 -4.530 -7.738 1.00 96.44 82 LEU A O 1
ATOM 653 N N . TYR A 1 83 ? -7.295 -4.892 -5.702 1.00 97.94 83 TYR A N 1
ATOM 654 C CA . TYR A 1 83 ? -8.520 -5.557 -5.240 1.00 97.94 83 TYR A CA 1
ATOM 655 C C . TYR A 1 83 ? -9.698 -4.597 -5.059 1.00 97.94 83 TYR A C 1
ATOM 657 O O . TYR A 1 83 ? -10.844 -4.989 -5.290 1.00 97.94 83 TYR A O 1
ATOM 665 N N . ARG A 1 84 ? -9.439 -3.349 -4.653 1.00 94.94 84 ARG A N 1
ATOM 666 C CA . ARG A 1 84 ? -10.460 -2.299 -4.563 1.00 94.94 84 ARG A CA 1
ATOM 667 C C . ARG A 1 84 ? -11.067 -2.017 -5.934 1.00 94.94 84 ARG A C 1
ATOM 669 O O . ARG A 1 84 ? -12.290 -1.935 -6.033 1.00 94.94 84 ARG A O 1
ATOM 676 N N . GLU A 1 85 ? -10.228 -1.904 -6.957 1.00 93.69 85 GLU A N 1
ATOM 677 C CA . GLU A 1 85 ? -10.620 -1.652 -8.348 1.00 93.69 85 GLU A CA 1
ATOM 678 C C . GLU A 1 85 ? -11.353 -2.842 -8.965 1.00 93.69 85 GLU A C 1
ATOM 680 O O . GLU A 1 85 ? -12.388 -2.666 -9.602 1.00 93.69 85 GLU A O 1
ATOM 685 N N . ALA A 1 86 ? -10.907 -4.065 -8.670 1.00 95.88 86 ALA A N 1
ATOM 686 C CA . ALA A 1 86 ? -11.611 -5.290 -9.049 1.00 95.88 86 ALA A CA 1
ATOM 687 C C . ALA A 1 86 ? -12.936 -5.511 -8.282 1.00 95.88 86 ALA A C 1
ATOM 689 O O . ALA A 1 86 ? -13.636 -6.494 -8.523 1.00 95.88 86 ALA A O 1
ATOM 690 N N . GLY A 1 87 ? -13.275 -4.645 -7.321 1.00 95.81 87 GLY A N 1
ATOM 691 C CA . GLY A 1 87 ? -14.487 -4.748 -6.507 1.00 95.81 87 GLY A CA 1
ATOM 692 C C . GLY A 1 87 ? -14.440 -5.812 -5.401 1.00 95.81 87 GLY A C 1
ATOM 693 O O . GLY A 1 87 ? -15.405 -5.942 -4.644 1.00 95.81 87 GLY A O 1
ATOM 694 N N . ASP A 1 88 ? -13.328 -6.534 -5.227 1.00 97.56 88 ASP A N 1
ATOM 695 C CA . ASP A 1 88 ? -13.158 -7.525 -4.159 1.00 97.56 88 ASP A CA 1
ATOM 696 C C . ASP A 1 88 ? -12.764 -6.845 -2.841 1.00 97.56 88 ASP A C 1
ATOM 698 O O . ASP A 1 88 ? -11.611 -6.821 -2.397 1.00 97.56 88 ASP A O 1
ATOM 702 N N . ARG A 1 89 ? -13.779 -6.295 -2.171 1.00 97.25 89 ARG A N 1
ATOM 703 C CA . ARG A 1 89 ? -13.606 -5.586 -0.897 1.00 97.25 89 ARG A CA 1
ATOM 704 C C . ARG A 1 89 ? -13.046 -6.479 0.207 1.00 97.25 89 ARG A C 1
ATOM 706 O O . ARG A 1 89 ? -12.328 -5.984 1.074 1.00 97.25 89 ARG A O 1
ATOM 713 N N . ARG A 1 90 ? -13.339 -7.786 0.189 1.00 97.81 90 ARG A N 1
ATOM 714 C CA . ARG A 1 90 ? -12.839 -8.723 1.208 1.00 97.81 90 ARG A CA 1
ATOM 715 C C . ARG A 1 90 ? -11.328 -8.879 1.102 1.00 97.81 90 ARG A C 1
ATOM 717 O O . ARG A 1 90 ? -10.636 -8.751 2.112 1.00 97.81 90 ARG A O 1
ATOM 724 N N . ARG A 1 91 ? -10.808 -9.126 -0.103 1.00 97.75 91 ARG A N 1
ATOM 725 C CA . ARG A 1 91 ? -9.359 -9.236 -0.318 1.00 97.75 91 ARG A CA 1
ATOM 726 C C . ARG A 1 91 ? -8.658 -7.896 -0.137 1.00 97.75 91 ARG A C 1
ATOM 728 O O . ARG A 1 91 ? -7.611 -7.874 0.499 1.00 97.75 91 ARG A O 1
ATOM 735 N N . MET A 1 92 ? -9.263 -6.795 -0.581 1.00 97.75 92 MET A N 1
ATOM 736 C CA . MET A 1 92 ? -8.769 -5.437 -0.318 1.00 97.75 92 MET A CA 1
ATOM 737 C C . MET A 1 92 ? -8.499 -5.223 1.181 1.00 97.75 92 MET A C 1
ATOM 739 O O . MET A 1 92 ? -7.376 -4.911 1.569 1.00 97.75 92 MET A O 1
ATOM 743 N N . ALA A 1 93 ? -9.495 -5.462 2.041 1.00 97.56 93 ALA A N 1
ATOM 744 C CA . ALA A 1 93 ? -9.339 -5.263 3.482 1.00 97.56 93 ALA A CA 1
ATOM 745 C C . ALA A 1 93 ? -8.330 -6.238 4.122 1.00 97.56 93 ALA A C 1
ATOM 747 O O . ALA A 1 93 ? -7.623 -5.870 5.059 1.00 97.56 93 ALA A O 1
ATOM 748 N N . GLN A 1 94 ? -8.220 -7.473 3.614 1.00 97.50 94 GLN A N 1
ATOM 749 C CA . GLN A 1 94 ? -7.179 -8.411 4.054 1.00 97.50 94 GLN A CA 1
ATOM 750 C C . GLN A 1 94 ? -5.767 -7.917 3.716 1.00 97.50 94 GLN A C 1
ATOM 752 O O . GLN A 1 94 ? -4.859 -8.083 4.529 1.00 97.50 94 GLN A O 1
ATOM 757 N N . TRP A 1 95 ? -5.569 -7.318 2.542 1.00 97.62 95 TRP A N 1
ATOM 758 C CA . TRP A 1 95 ? -4.262 -6.804 2.136 1.00 97.62 95 TRP A CA 1
ATOM 759 C C . TRP A 1 95 ? -3.893 -5.502 2.842 1.00 97.62 95 TRP A C 1
ATOM 761 O O . TRP A 1 95 ? -2.761 -5.400 3.308 1.00 97.62 95 TRP A O 1
ATOM 771 N N . PHE A 1 96 ? -4.846 -4.589 3.064 1.00 96.69 96 PHE A N 1
ATOM 772 C CA . PHE A 1 96 ? -4.609 -3.442 3.948 1.00 96.69 96 PHE A CA 1
ATOM 773 C C . PHE A 1 96 ? -4.230 -3.878 5.363 1.00 96.69 96 PHE A C 1
ATOM 775 O O . PHE A 1 96 ? -3.336 -3.292 5.962 1.00 96.69 96 PHE A O 1
ATOM 782 N N . ARG A 1 97 ? -4.841 -4.952 5.883 1.00 96.19 97 ARG A N 1
ATOM 783 C CA . ARG A 1 97 ? -4.431 -5.535 7.166 1.00 96.19 97 ARG A CA 1
ATOM 784 C C . ARG A 1 97 ? -2.980 -5.989 7.161 1.00 96.19 97 ARG A C 1
ATOM 786 O O . ARG A 1 97 ? -2.246 -5.605 8.059 1.00 96.19 97 ARG A O 1
ATOM 793 N N . ARG A 1 98 ? -2.553 -6.738 6.146 1.00 95.38 98 ARG A N 1
ATOM 794 C CA . ARG A 1 98 ? -1.156 -7.188 6.033 1.00 95.38 98 ARG A CA 1
ATOM 795 C C . ARG A 1 98 ? -0.174 -6.020 5.936 1.00 95.38 98 ARG A C 1
ATOM 797 O O . ARG A 1 98 ? 0.864 -6.057 6.587 1.00 95.38 98 ARG A O 1
ATOM 804 N N . ALA A 1 99 ? -0.506 -4.994 5.152 1.00 92.88 99 ALA A N 1
ATOM 805 C CA . ALA A 1 99 ? 0.307 -3.787 5.035 1.00 92.88 99 ALA A CA 1
ATOM 806 C C . ALA A 1 99 ? 0.410 -3.049 6.381 1.00 92.88 99 ALA A C 1
ATOM 808 O O . ALA A 1 99 ? 1.515 -2.797 6.854 1.00 92.88 99 ALA A O 1
ATOM 809 N N . ALA A 1 100 ? -0.716 -2.812 7.058 1.00 93.06 100 ALA A N 1
ATOM 810 C CA . ALA A 1 100 ? -0.739 -2.143 8.358 1.00 93.06 100 ALA A CA 1
ATOM 811 C C . ALA A 1 100 ? -0.011 -2.947 9.457 1.00 93.06 100 ALA A C 1
ATOM 813 O O . ALA A 1 100 ? 0.677 -2.376 10.300 1.00 93.06 100 ALA A O 1
ATOM 814 N N . GLU A 1 101 ? -0.123 -4.280 9.445 1.00 93.31 101 GLU A N 1
ATOM 815 C CA . GLU A 1 101 ? 0.578 -5.177 10.378 1.00 93.31 101 GLU A CA 1
ATOM 816 C C . GLU A 1 101 ? 2.093 -5.219 10.149 1.00 93.31 101 GLU A C 1
ATOM 818 O O . GLU A 1 101 ? 2.829 -5.534 11.080 1.00 93.31 101 GLU A O 1
ATOM 823 N N . SER A 1 102 ? 2.574 -4.864 8.951 1.00 90.06 102 SER A N 1
ATOM 824 C CA . SER A 1 102 ? 4.014 -4.747 8.691 1.00 90.06 102 SER A CA 1
ATOM 825 C C . SER A 1 102 ? 4.670 -3.584 9.445 1.00 90.06 102 SER A C 1
ATOM 827 O O . SER A 1 102 ? 5.889 -3.571 9.598 1.00 90.06 102 SER A O 1
ATOM 829 N N . GLY A 1 103 ? 3.878 -2.599 9.890 1.00 85.38 103 GLY A N 1
ATOM 830 C CA . GLY A 1 103 ? 4.354 -1.397 10.582 1.00 85.38 103 GLY A CA 1
ATOM 831 C C . GLY A 1 103 ? 5.103 -0.395 9.696 1.00 85.38 103 GLY A C 1
ATOM 832 O O . GLY A 1 103 ? 5.520 0.647 10.192 1.00 85.38 103 GLY A O 1
ATOM 833 N N . GLN A 1 104 ? 5.278 -0.689 8.405 1.00 82.00 104 GLN A N 1
ATOM 834 C CA . GLN A 1 104 ? 5.976 0.188 7.458 1.00 82.00 104 GLN A CA 1
ATOM 835 C C . GLN A 1 104 ? 5.028 1.094 6.665 1.00 82.00 104 GLN A C 1
ATOM 837 O O . GLN A 1 104 ? 5.472 2.096 6.116 1.00 82.00 104 GLN A O 1
ATOM 842 N N . ASP A 1 105 ? 3.736 0.763 6.622 1.00 83.12 105 ASP A N 1
ATOM 843 C CA . ASP A 1 105 ? 2.736 1.463 5.817 1.00 83.12 105 ASP A CA 1
ATOM 844 C C . ASP A 1 105 ? 1.590 1.975 6.703 1.00 83.12 105 ASP A C 1
ATOM 846 O O . ASP A 1 105 ? 0.693 1.228 7.112 1.00 83.12 105 ASP A O 1
ATOM 850 N N . HIS A 1 106 ? 1.655 3.262 7.045 1.00 89.19 106 HIS A N 1
ATOM 851 C CA . HIS A 1 106 ? 0.688 3.906 7.933 1.00 89.19 106 HIS A CA 1
ATOM 852 C C . HIS A 1 106 ? -0.570 4.364 7.175 1.00 89.19 106 HIS A C 1
ATOM 854 O O . HIS A 1 106 ? -1.651 4.413 7.771 1.00 89.19 106 HIS A O 1
ATOM 860 N N . ASP A 1 107 ? -0.474 4.603 5.863 1.00 89.69 107 ASP A N 1
ATOM 861 C CA . ASP A 1 107 ? -1.633 4.845 4.998 1.00 89.69 107 ASP A CA 1
ATOM 862 C C . ASP A 1 107 ? -2.555 3.618 4.968 1.00 89.69 107 ASP A C 1
ATOM 864 O O . ASP A 1 107 ? -3.779 3.739 5.103 1.00 89.69 107 ASP A O 1
ATOM 868 N N . ALA A 1 108 ? -1.987 2.411 4.904 1.00 92.75 108 ALA A N 1
ATOM 869 C CA . ALA A 1 108 ? -2.756 1.176 4.987 1.00 92.75 108 ALA A CA 1
ATOM 870 C C . ALA A 1 108 ? -3.516 1.031 6.317 1.00 92.75 108 ALA A C 1
ATOM 872 O O . ALA A 1 108 ? -4.632 0.499 6.330 1.00 92.75 108 ALA A O 1
ATOM 873 N N . ALA A 1 109 ? -2.962 1.528 7.431 1.00 94.88 109 ALA A N 1
ATOM 874 C CA . ALA A 1 109 ? -3.654 1.535 8.720 1.00 94.88 109 ALA A CA 1
ATOM 875 C C . ALA A 1 109 ? -4.891 2.448 8.693 1.00 94.88 109 ALA A C 1
ATOM 877 O O . ALA A 1 109 ? -5.962 2.043 9.158 1.00 94.88 109 ALA A O 1
ATOM 878 N N . LEU A 1 110 ? -4.789 3.634 8.082 1.00 95.00 110 LEU A N 1
ATOM 879 C CA . LEU A 1 110 ? -5.931 4.531 7.888 1.00 95.00 110 LEU A CA 1
ATOM 880 C C . LEU A 1 110 ? -7.003 3.894 6.988 1.00 95.00 110 LEU A C 1
ATOM 882 O O . LEU A 1 110 ? -8.188 3.900 7.335 1.00 95.00 110 LEU A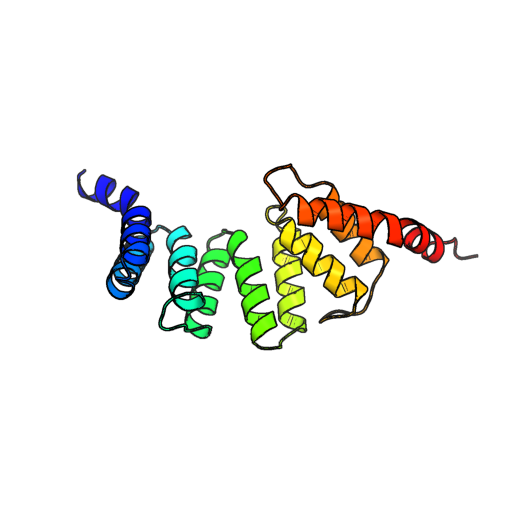 O 1
ATOM 886 N N . GLN A 1 111 ? -6.612 3.278 5.867 1.00 95.50 111 GLN A N 1
ATOM 887 C CA . GLN A 1 111 ? -7.571 2.610 4.977 1.00 95.50 111 GLN A CA 1
ATOM 888 C C . GLN A 1 111 ? -8.264 1.424 5.655 1.00 95.50 111 GLN A C 1
ATOM 890 O O . GLN A 1 111 ? -9.476 1.236 5.513 1.00 95.50 111 GLN A O 1
ATOM 895 N N . LEU A 1 112 ? -7.528 0.638 6.440 1.00 96.88 112 LEU A N 1
ATOM 896 C CA . LEU A 1 112 ? -8.105 -0.460 7.207 1.00 96.88 112 LEU A CA 1
ATOM 897 C C . LEU A 1 112 ? -9.069 0.037 8.287 1.00 96.88 112 LEU A C 1
ATOM 899 O O . LEU A 1 112 ? -10.116 -0.579 8.502 1.00 96.88 112 LEU A O 1
ATOM 903 N N . ALA A 1 113 ? -8.752 1.152 8.947 1.00 96.94 113 ALA A N 1
ATOM 904 C CA . ALA A 1 113 ? -9.663 1.767 9.898 1.00 96.94 113 ALA A CA 1
ATOM 905 C C . ALA A 1 113 ? -10.987 2.166 9.237 1.00 96.94 113 ALA A C 1
ATOM 907 O O . ALA A 1 113 ? -12.047 1.797 9.746 1.00 96.94 113 ALA A O 1
ATOM 908 N N . ARG A 1 114 ? -10.938 2.824 8.071 1.00 96.38 114 ARG A N 1
ATOM 909 C CA . ARG A 1 114 ? -12.130 3.153 7.270 1.00 96.38 114 ARG A CA 1
ATOM 910 C C . ARG A 1 114 ? -12.935 1.899 6.915 1.00 96.38 114 ARG A C 1
ATOM 912 O O . ARG A 1 114 ? -14.147 1.868 7.106 1.00 96.38 114 ARG A O 1
ATOM 919 N N . CYS A 1 115 ? -12.264 0.808 6.529 1.00 97.38 115 CYS A N 1
ATOM 920 C CA . CYS A 1 115 ? -12.936 -0.472 6.275 1.00 97.38 115 CYS A CA 1
ATOM 921 C C . CYS A 1 115 ? -13.731 -0.970 7.495 1.00 97.38 115 CYS A C 1
ATOM 923 O O . CYS A 1 115 ? -14.848 -1.461 7.336 1.00 97.38 115 CYS A O 1
ATOM 925 N N . TYR A 1 116 ? -13.197 -0.826 8.712 1.00 98.06 116 TYR A N 1
ATOM 926 C CA . TYR A 1 116 ? -13.904 -1.198 9.941 1.00 98.06 116 TYR A CA 1
ATOM 927 C C . TYR A 1 116 ? -14.994 -0.207 10.369 1.00 98.06 116 TYR A C 1
ATOM 929 O O . TYR A 1 116 ? -15.959 -0.638 11.007 1.00 98.06 116 TYR A O 1
ATOM 937 N N . LEU A 1 117 ? -14.871 1.083 10.044 1.00 96.56 117 LEU A N 1
ATOM 938 C CA . LEU A 1 117 ? -15.922 2.077 10.290 1.00 96.56 117 LEU A CA 1
ATOM 939 C C . LEU A 1 117 ? -17.150 1.798 9.417 1.00 96.56 117 LEU A C 1
ATOM 941 O O . LEU A 1 117 ? -18.270 1.726 9.937 1.00 96.56 117 LEU A O 1
ATOM 945 N N . ASP A 1 118 ? -16.915 1.548 8.129 1.00 96.00 118 ASP A N 1
ATOM 946 C CA . ASP A 1 118 ? -17.964 1.440 7.110 1.00 96.00 118 ASP A CA 1
ATOM 947 C C . ASP A 1 118 ? -18.472 0.005 6.924 1.00 96.00 118 ASP A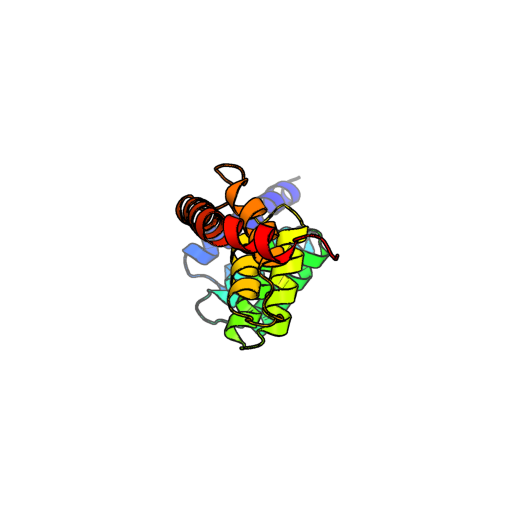 C 1
ATOM 949 O O . ASP A 1 118 ? -19.607 -0.218 6.508 1.00 96.00 118 ASP A O 1
ATOM 953 N N . GLY A 1 119 ? -17.658 -0.994 7.272 1.00 96.69 119 GLY A N 1
ATOM 954 C CA . GLY A 1 119 ? -17.962 -2.405 7.020 1.00 96.69 119 GLY A CA 1
ATOM 955 C C . GLY A 1 119 ? -17.571 -2.862 5.615 1.00 96.69 119 GLY A C 1
ATOM 956 O O . GLY A 1 119 ? -18.098 -3.848 5.097 1.00 96.69 119 GLY A O 1
ATOM 957 N N . THR A 1 120 ? -16.653 -2.144 4.973 1.00 96.81 120 THR A N 1
ATOM 958 C CA . THR A 1 120 ? -16.208 -2.438 3.612 1.00 96.81 120 THR A CA 1
ATOM 959 C C . THR A 1 120 ? -15.270 -3.639 3.626 1.00 96.81 120 THR A C 1
ATOM 961 O O . THR A 1 120 ? -14.116 -3.544 4.035 1.00 96.81 120 THR A O 1
ATOM 964 N N . GLY A 1 121 ? -15.767 -4.799 3.191 1.00 95.88 121 GLY A N 1
ATOM 965 C CA . GLY A 1 121 ? -14.970 -6.029 3.103 1.00 95.88 121 GLY A CA 1
ATOM 966 C C . GLY A 1 121 ? -14.680 -6.726 4.436 1.00 95.88 121 GLY A C 1
ATOM 967 O O . GLY A 1 121 ? -14.156 -7.840 4.443 1.00 95.88 121 GLY A O 1
ATOM 968 N N . VAL A 1 122 ? -15.058 -6.111 5.556 1.00 97.31 122 VAL A N 1
ATOM 969 C CA . VAL A 1 122 ? -14.956 -6.640 6.922 1.00 97.31 122 VAL A CA 1
ATOM 970 C C . VAL A 1 122 ? -16.221 -6.302 7.700 1.00 97.31 122 VAL A C 1
ATOM 972 O O . VAL A 1 122 ? -16.945 -5.374 7.360 1.00 97.31 122 VAL A O 1
ATOM 975 N N . ARG A 1 123 ? -16.501 -7.034 8.781 1.00 97.25 123 ARG A N 1
ATOM 976 C CA . ARG A 1 123 ? -17.580 -6.648 9.698 1.00 97.25 123 ARG A CA 1
ATOM 977 C C . ARG A 1 123 ? -17.216 -5.330 10.385 1.00 97.25 123 ARG A C 1
ATOM 979 O O . ARG A 1 123 ? -16.093 -5.201 10.876 1.00 97.25 123 ARG A O 1
ATOM 986 N N . ARG A 1 124 ? -18.176 -4.403 10.472 1.00 96.44 124 ARG A N 1
ATOM 987 C CA . ARG A 1 124 ? -18.012 -3.146 11.216 1.00 96.44 124 ARG A CA 1
ATOM 988 C C . ARG A 1 124 ? -17.516 -3.415 12.634 1.00 96.44 124 ARG A C 1
ATOM 990 O O . ARG A 1 124 ? -18.015 -4.313 13.314 1.00 96.44 124 ARG A O 1
ATOM 997 N N . SER A 1 125 ? -16.524 -2.649 13.071 1.00 96.12 125 SER A N 1
ATOM 998 C CA . SER A 1 125 ? -15.948 -2.779 14.407 1.00 96.12 125 SER A CA 1
ATOM 999 C C . SER A 1 125 ? -15.288 -1.473 14.830 1.00 96.12 125 SER A C 1
ATOM 1001 O O . SER A 1 125 ? -14.155 -1.186 14.452 1.00 96.12 125 SER A O 1
ATOM 1003 N N . LEU A 1 126 ? -15.991 -0.696 15.658 1.00 94.62 126 LEU A N 1
ATOM 1004 C CA . LEU A 1 126 ? -15.447 0.536 16.235 1.00 94.62 126 LEU A CA 1
ATOM 1005 C C . LEU A 1 126 ? -14.145 0.303 17.025 1.00 94.62 126 LEU A C 1
ATOM 1007 O O . LEU A 1 126 ? -13.206 1.065 16.806 1.00 94.62 126 LEU A O 1
ATOM 1011 N N . PRO A 1 127 ? -14.010 -0.748 17.866 1.00 94.44 127 PRO A N 1
ATOM 1012 C CA . PRO A 1 127 ? -12.751 -0.997 18.570 1.00 94.44 127 PRO A CA 1
ATOM 1013 C C . PRO A 1 127 ? -11.567 -1.238 17.624 1.00 94.44 127 PRO A C 1
ATOM 1015 O O . PRO A 1 127 ? -10.481 -0.703 17.841 1.00 94.44 127 PRO A O 1
ATOM 1018 N N . GLN A 1 128 ? -11.772 -2.003 16.545 1.00 95.12 128 GLN A N 1
ATOM 1019 C CA . GLN A 1 128 ? -10.727 -2.235 15.545 1.00 95.12 128 GLN A CA 1
ATOM 1020 C C . GLN A 1 128 ? -10.405 -0.958 14.768 1.00 95.12 128 GLN A C 1
ATOM 1022 O O . GLN A 1 128 ? -9.232 -0.652 14.574 1.00 95.12 128 GLN A O 1
ATOM 1027 N N . ALA A 1 129 ? -11.420 -0.185 14.371 1.00 96.44 129 ALA A N 1
ATOM 1028 C CA . ALA A 1 129 ? -11.215 1.099 13.711 1.00 96.44 129 ALA A CA 1
ATOM 1029 C C . ALA A 1 129 ? -10.374 2.047 14.578 1.00 96.44 129 ALA A C 1
ATOM 1031 O O . ALA A 1 129 ? -9.356 2.546 14.114 1.00 96.44 129 ALA A O 1
ATOM 1032 N N . VAL A 1 130 ? -10.734 2.227 15.854 1.00 95.88 130 VAL A N 1
ATOM 1033 C CA . VAL A 1 130 ? -9.994 3.078 16.802 1.00 95.88 130 VAL A CA 1
ATOM 1034 C C . VAL A 1 130 ? -8.552 2.608 16.983 1.00 95.88 130 VAL A C 1
ATOM 1036 O O . VAL A 1 130 ? -7.645 3.438 16.994 1.00 95.88 130 VAL A O 1
ATOM 1039 N N . ARG A 1 131 ? -8.315 1.291 17.062 1.00 95.06 131 ARG A N 1
ATOM 1040 C CA . ARG A 1 131 ? -6.956 0.735 17.143 1.00 95.06 131 ARG A CA 1
ATOM 1041 C C . ARG A 1 131 ? -6.107 1.139 15.936 1.00 95.06 131 ARG A C 1
ATOM 1043 O O . ARG A 1 131 ? -4.982 1.589 16.119 1.00 95.06 131 ARG A O 1
ATOM 1050 N N . TRP A 1 132 ? -6.625 0.983 14.720 1.00 96.06 132 TRP A N 1
ATOM 1051 C CA . TRP A 1 132 ? -5.873 1.299 13.502 1.00 96.06 132 TRP A CA 1
ATOM 1052 C C . TRP A 1 132 ? -5.757 2.808 13.241 1.00 96.06 132 TRP A C 1
ATOM 1054 O O . TRP A 1 132 ? -4.709 3.258 12.785 1.00 96.06 132 TRP A O 1
ATOM 1064 N N . LEU A 1 133 ? -6.759 3.606 13.630 1.00 96.19 133 LEU A N 1
ATOM 1065 C CA . LEU A 1 133 ? -6.663 5.072 13.635 1.00 96.19 133 LEU A CA 1
ATOM 1066 C C . LEU A 1 133 ? -5.566 5.564 14.575 1.00 96.19 133 LEU A C 1
ATOM 1068 O O . LEU A 1 133 ? -4.855 6.496 14.226 1.00 96.19 133 LEU A O 1
ATOM 1072 N N . ALA A 1 134 ? -5.409 4.941 15.747 1.00 94.62 134 ALA A N 1
ATOM 1073 C CA . ALA A 1 134 ? -4.332 5.290 16.666 1.00 94.62 134 ALA A CA 1
ATOM 1074 C C . ALA A 1 134 ? -2.954 5.062 16.032 1.00 94.62 134 ALA A C 1
ATOM 1076 O O . ALA A 1 134 ? -2.106 5.940 16.144 1.00 94.62 134 ALA A O 1
ATOM 1077 N N . VAL A 1 135 ? -2.769 3.948 15.309 1.00 93.56 135 VAL A N 1
ATOM 1078 C CA . VAL A 1 135 ? -1.527 3.657 14.568 1.00 93.56 135 VAL A CA 1
ATOM 1079 C C . VAL A 1 135 ? -1.248 4.731 13.512 1.00 93.56 135 VAL A C 1
ATOM 1081 O O . VAL A 1 135 ? -0.148 5.275 13.477 1.00 93.56 135 VAL A O 1
ATOM 1084 N N . ALA A 1 136 ? -2.239 5.085 12.688 1.00 93.75 136 AL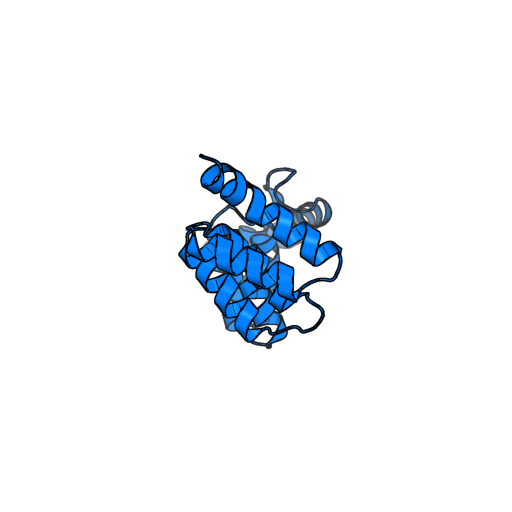A A N 1
ATOM 1085 C CA . ALA A 1 136 ? -2.076 6.122 11.664 1.00 93.75 136 ALA A CA 1
ATOM 1086 C C . ALA A 1 136 ? -1.839 7.523 12.272 1.00 93.75 136 ALA A C 1
ATOM 1088 O O . ALA A 1 136 ? -0.997 8.282 11.800 1.00 93.75 136 ALA A O 1
ATOM 1089 N N . ALA A 1 137 ? -2.526 7.860 13.367 1.00 93.56 137 ALA A N 1
ATOM 1090 C CA . ALA A 1 137 ? -2.395 9.145 14.056 1.00 93.56 137 ALA A CA 1
ATOM 1091 C C . ALA A 1 137 ? -1.036 9.337 14.759 1.00 93.56 137 ALA A C 1
ATOM 1093 O O . ALA A 1 137 ? -0.609 10.483 14.958 1.00 93.56 137 ALA A O 1
ATOM 1094 N N . SER A 1 138 ? -0.389 8.234 15.154 1.00 92.12 138 SER A N 1
ATOM 1095 C CA . SER A 1 138 ? 0.929 8.201 15.801 1.00 92.12 138 SER A CA 1
ATOM 1096 C C . SER A 1 138 ? 2.082 7.910 14.840 1.00 92.12 138 SER A C 1
ATOM 1098 O O . SER A 1 138 ? 3.191 7.651 15.305 1.00 92.12 138 SER A O 1
ATOM 1100 N N . ALA A 1 139 ? 1.833 7.899 13.529 1.00 89.81 139 ALA A N 1
ATOM 1101 C CA . ALA A 1 139 ? 2.879 7.710 12.533 1.00 89.81 139 ALA A CA 1
ATOM 1102 C C . ALA A 1 139 ? 4.012 8.752 12.706 1.00 89.81 139 ALA A C 1
ATOM 1104 O O . ALA A 1 139 ? 3.755 9.845 13.219 1.00 89.81 139 ALA A O 1
ATOM 1105 N N . PRO A 1 140 ? 5.252 8.470 12.273 1.00 87.56 140 PRO A N 1
ATOM 1106 C CA . PRO A 1 140 ? 6.298 9.483 12.056 1.00 87.56 140 PRO A CA 1
ATOM 1107 C C . PRO A 1 140 ? 5.939 10.468 10.931 1.00 87.56 140 PRO A C 1
ATOM 1109 O O . PRO A 1 140 ? 5.127 10.118 10.074 1.00 87.56 140 PRO A O 1
ATOM 1112 N N . GLU A 1 141 ? 6.469 11.698 10.940 1.00 77.56 141 GLU A N 1
ATOM 1113 C CA . GLU A 1 141 ? 6.109 12.786 9.992 1.00 77.56 141 GLU A CA 1
ATOM 1114 C C . GLU A 1 141 ? 6.215 12.358 8.515 1.00 77.56 141 GLU A C 1
ATOM 1116 O O . GLU A 1 141 ? 5.293 12.580 7.741 1.00 77.56 141 GLU A O 1
ATOM 1121 N N . ASP A 1 142 ? 7.219 11.555 8.173 1.00 81.94 142 ASP A N 1
ATOM 1122 C CA . ASP A 1 142 ? 7.442 11.117 6.788 1.00 81.94 142 ASP A CA 1
ATOM 1123 C C . ASP A 1 142 ? 6.735 9.801 6.405 1.00 81.94 142 ASP A C 1
ATOM 1125 O O . ASP A 1 142 ? 6.893 9.304 5.291 1.00 81.94 142 ASP A O 1
ATOM 1129 N N . ALA A 1 143 ? 5.996 9.177 7.329 1.00 81.12 143 ALA A N 1
ATOM 1130 C CA . ALA A 1 143 ? 5.477 7.815 7.147 1.00 81.12 143 ALA A CA 1
ATOM 1131 C C . ALA A 1 143 ? 4.019 7.737 6.657 1.00 81.12 143 ALA A C 1
ATOM 1133 O O . ALA A 1 143 ? 3.528 6.650 6.353 1.00 81.12 143 ALA A O 1
ATOM 1134 N N . ILE A 1 144 ? 3.323 8.873 6.637 1.00 82.94 144 ILE A N 1
ATOM 1135 C CA . ILE A 1 144 ? 1.961 9.066 6.131 1.00 82.94 144 ILE A CA 1
ATOM 1136 C C . ILE A 1 144 ? 1.845 10.531 5.700 1.00 82.94 144 ILE A C 1
ATOM 1138 O O . ILE A 1 144 ? 2.484 11.395 6.305 1.00 82.94 144 ILE A O 1
ATOM 1142 N N . THR A 1 145 ? 1.015 10.824 4.701 1.00 81.56 145 THR A N 1
ATOM 1143 C CA . THR A 1 145 ? 0.712 12.218 4.329 1.00 81.56 145 THR A CA 1
ATOM 1144 C C . THR A 1 145 ? 0.186 13.020 5.528 1.00 81.56 145 THR A C 1
ATOM 1146 O O . THR A 1 145 ? -0.533 12.475 6.374 1.00 81.56 145 THR A O 1
ATOM 1149 N N . ASP A 1 146 ? 0.521 14.312 5.607 1.00 78.31 146 ASP A N 1
ATOM 1150 C CA . ASP A 1 146 ? 0.046 15.193 6.686 1.00 78.31 146 ASP A CA 1
ATOM 1151 C C . ASP A 1 146 ? -1.484 15.191 6.774 1.00 78.31 146 ASP A C 1
ATOM 1153 O O . ASP A 1 146 ? -2.044 14.952 7.848 1.00 78.31 146 ASP A O 1
ATOM 1157 N N . ASP A 1 147 ? -2.151 15.292 5.622 1.00 86.12 147 ASP A N 1
ATOM 1158 C CA . ASP A 1 147 ? -3.606 15.179 5.501 1.00 86.12 147 ASP A CA 1
ATOM 1159 C C . ASP A 1 147 ? -4.132 13.848 6.063 1.00 86.12 147 ASP A C 1
ATOM 1161 O O . ASP A 1 147 ? -5.098 13.825 6.832 1.00 86.12 147 ASP A O 1
ATOM 1165 N N . GLY A 1 148 ? -3.482 12.725 5.733 1.00 88.56 148 GLY A N 1
ATOM 1166 C CA . GLY A 1 148 ? -3.867 11.399 6.219 1.00 88.56 148 GLY A CA 1
ATOM 1167 C C . GLY A 1 148 ? -3.709 11.255 7.736 1.00 88.56 148 GLY A C 1
ATOM 1168 O O . GLY A 1 148 ? -4.570 10.686 8.415 1.00 88.56 148 GLY A O 1
ATOM 1169 N N . ARG A 1 149 ? -2.642 11.821 8.305 1.00 91.25 149 ARG A N 1
ATOM 1170 C CA . ARG A 1 149 ? -2.400 11.818 9.755 1.00 91.25 149 ARG A CA 1
ATOM 1171 C C . ARG A 1 149 ? -3.419 12.661 10.505 1.00 91.25 149 ARG A C 1
ATOM 1173 O O . ARG A 1 149 ? -3.926 12.243 11.550 1.00 91.25 149 ARG A O 1
ATOM 1180 N N . GLU A 1 150 ? -3.698 13.859 10.006 1.00 92.00 150 GLU A N 1
ATOM 1181 C CA . GLU A 1 150 ? -4.684 14.758 10.596 1.00 92.00 150 GLU A CA 1
ATO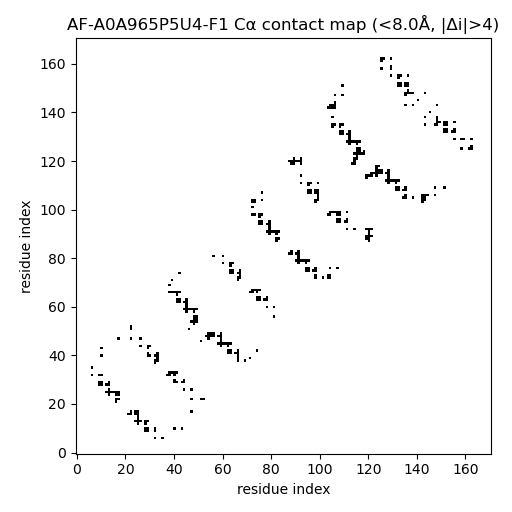M 1182 C C . GLU A 1 150 ? -6.087 14.169 10.517 1.00 92.00 150 GLU A C 1
ATOM 1184 O O . GLU A 1 150 ? -6.834 14.209 11.500 1.00 92.00 150 GLU A O 1
ATOM 1189 N N . GLU A 1 151 ? -6.428 13.543 9.392 1.00 94.25 151 GLU A N 1
ATOM 1190 C CA . GLU A 1 151 ? -7.670 12.799 9.260 1.00 94.25 151 GLU A CA 1
ATOM 1191 C C . GLU A 1 151 ? -7.746 11.664 10.285 1.00 94.25 151 GLU A C 1
ATOM 1193 O O . GLU A 1 151 ? -8.751 11.547 10.993 1.00 94.25 151 GLU A O 1
ATOM 1198 N N . ALA A 1 152 ? -6.680 10.871 10.430 1.00 94.38 152 ALA A N 1
ATOM 1199 C CA . ALA A 1 152 ? -6.632 9.800 11.416 1.00 94.38 152 ALA A CA 1
ATOM 1200 C C . ALA A 1 152 ? -6.870 10.332 12.838 1.00 94.38 152 ALA A C 1
ATOM 1202 O O . ALA A 1 152 ? -7.663 9.759 13.587 1.00 94.38 152 ALA A O 1
ATOM 1203 N N . ARG A 1 153 ? -6.249 11.464 13.200 1.00 94.31 153 ARG A N 1
ATOM 1204 C CA . ARG A 1 153 ? -6.445 12.142 14.494 1.00 94.31 153 ARG A CA 1
ATOM 1205 C C . ARG A 1 153 ? -7.879 12.637 14.675 1.00 94.31 153 ARG A C 1
ATOM 1207 O O . ARG A 1 153 ? -8.452 12.446 15.749 1.00 94.31 153 ARG A O 1
ATOM 1214 N N . ARG A 1 154 ? -8.477 13.230 13.638 1.00 95.19 154 ARG A N 1
ATOM 1215 C CA . ARG A 1 154 ? -9.865 13.720 13.654 1.00 95.19 154 ARG A CA 1
ATOM 1216 C C . ARG A 1 154 ? -10.853 12.571 13.853 1.00 95.19 154 ARG A C 1
ATOM 1218 O O . ARG A 1 154 ? -11.695 12.636 14.748 1.00 95.19 154 ARG A O 1
ATO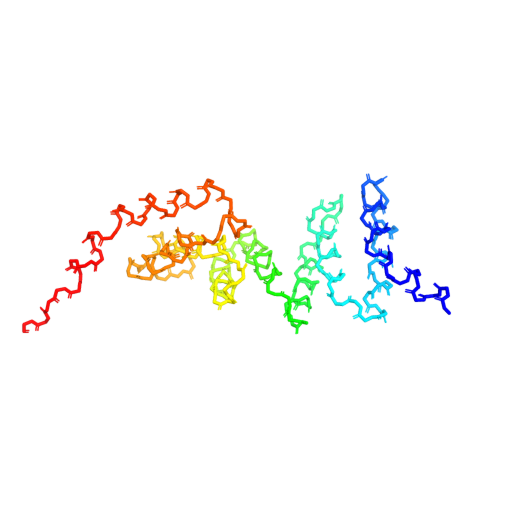M 1225 N N . LEU A 1 155 ? -10.725 11.506 13.062 1.00 94.81 155 LEU A N 1
ATOM 1226 C CA . LEU A 1 155 ? -11.560 10.309 13.178 1.00 94.81 155 LEU A CA 1
ATOM 1227 C C . LEU A 1 155 ? -11.363 9.629 14.537 1.00 94.81 155 LEU A C 1
ATOM 1229 O O . LEU A 1 155 ? -12.331 9.206 15.169 1.00 94.81 155 LEU A O 1
ATOM 1233 N N . LEU A 1 156 ? -10.123 9.566 15.029 1.00 94.44 156 LEU A N 1
ATOM 1234 C CA . LEU A 1 156 ? -9.830 9.010 16.345 1.00 94.44 156 LEU A CA 1
ATOM 1235 C C . LEU A 1 156 ? -10.546 9.798 17.445 1.00 94.44 156 LEU A C 1
ATOM 1237 O O . LEU A 1 156 ? -11.208 9.191 18.284 1.00 94.44 156 LEU A O 1
ATOM 1241 N N . ALA A 1 157 ? -10.460 11.130 17.432 1.00 93.00 157 ALA A N 1
ATOM 1242 C CA . ALA A 1 157 ? -11.137 11.982 18.406 1.00 93.00 157 ALA A CA 1
ATOM 1243 C C . ALA A 1 157 ? -12.665 11.804 18.373 1.00 93.00 157 ALA A C 1
ATOM 1245 O O . ALA A 1 157 ? -13.289 11.722 19.430 1.00 93.00 157 ALA A O 1
ATOM 1246 N N . ALA A 1 158 ? -13.254 11.663 17.182 1.00 91.88 158 ALA A N 1
ATOM 1247 C CA . ALA A 1 158 ? -14.690 11.450 17.015 1.00 91.88 158 ALA A CA 1
ATOM 1248 C C . ALA A 1 158 ? -15.176 10.088 17.550 1.00 91.88 158 ALA A C 1
ATOM 1250 O O . ALA A 1 158 ? -16.291 9.981 18.055 1.00 91.88 158 ALA A O 1
ATOM 1251 N N . HIS A 1 159 ? -14.352 9.037 17.466 1.00 87.62 159 HIS A N 1
ATOM 1252 C CA . HIS A 1 159 ? -14.775 7.666 17.787 1.00 87.62 159 HIS A CA 1
ATOM 1253 C C . HIS A 1 159 ? -14.233 7.113 19.115 1.00 87.62 159 HIS A C 1
ATOM 1255 O O . HIS A 1 159 ? -14.777 6.135 19.636 1.00 87.62 159 HIS A O 1
ATOM 1261 N N . ARG A 1 160 ? -13.212 7.741 19.713 1.00 77.56 160 ARG A N 1
ATOM 1262 C CA . ARG A 1 160 ? -12.630 7.338 21.007 1.00 77.56 160 ARG A CA 1
ATOM 1263 C C . ARG A 1 160 ? -13.635 7.338 22.175 1.00 77.56 160 ARG A C 1
ATOM 1265 O O . ARG A 1 160 ? -13.596 6.372 22.936 1.00 77.56 160 ARG A O 1
ATOM 1272 N N . PRO A 1 161 ? -14.560 8.311 22.321 1.00 68.69 161 PRO A N 1
ATOM 1273 C CA . PRO A 1 161 ? -15.554 8.289 23.401 1.00 68.69 161 PRO A CA 1
ATOM 1274 C C . PRO A 1 161 ? -16.506 7.089 23.303 1.00 68.69 161 PRO A C 1
ATOM 1276 O O . PRO A 1 161 ? -16.860 6.472 24.305 1.00 68.69 161 PRO A O 1
ATOM 1279 N N . HIS A 1 162 ? -16.877 6.709 22.079 1.00 58.06 162 HIS A N 1
ATOM 1280 C CA . HIS A 1 162 ? -17.812 5.616 21.825 1.00 58.06 162 HIS A CA 1
ATOM 1281 C C . HIS A 1 162 ? -17.179 4.231 22.003 1.00 58.06 162 HIS A C 1
ATOM 1283 O O . HIS A 1 162 ? -17.868 3.295 22.394 1.00 58.06 162 HIS A O 1
ATOM 1289 N N . ALA A 1 163 ? -15.872 4.084 21.766 1.00 53.16 163 ALA A N 1
ATOM 1290 C CA . ALA A 1 163 ? -15.180 2.811 21.966 1.00 53.16 163 ALA A CA 1
ATOM 1291 C C . ALA A 1 163 ? -15.067 2.411 23.450 1.00 53.16 163 ALA A C 1
ATOM 1293 O O . ALA A 1 163 ? -15.154 1.226 23.760 1.00 53.16 163 ALA A O 1
ATOM 1294 N N . VAL A 1 164 ? -14.915 3.383 24.359 1.00 53.41 164 VAL A N 1
ATOM 1295 C CA . VAL A 1 164 ? -14.842 3.130 25.812 1.00 53.41 164 VAL A CA 1
ATOM 1296 C C . VAL A 1 164 ? -16.219 2.768 26.385 1.00 53.41 164 VAL A C 1
ATOM 1298 O O . VAL A 1 164 ? -16.308 1.909 27.255 1.00 53.41 164 VAL A O 1
ATOM 1301 N N . ALA A 1 165 ? -17.302 3.339 25.849 1.00 52.81 165 ALA A N 1
ATOM 1302 C CA . ALA A 1 165 ? -18.667 3.065 26.308 1.00 52.81 165 ALA A CA 1
ATOM 1303 C C . ALA A 1 165 ? -19.152 1.629 26.014 1.00 52.81 165 ALA A C 1
ATOM 1305 O O . ALA A 1 165 ? -19.929 1.073 26.782 1.00 52.81 165 ALA A O 1
ATOM 1306 N N . VAL A 1 166 ? -18.681 1.003 24.929 1.00 51.53 166 VAL A N 1
ATOM 1307 C CA . VAL A 1 166 ? -19.044 -0.386 24.569 1.00 51.53 166 VAL A CA 1
ATOM 1308 C C . VAL A 1 166 ? -18.252 -1.419 25.391 1.00 51.53 166 VAL A C 1
ATOM 1310 O O . VAL A 1 166 ? -18.601 -2.595 25.404 1.00 51.53 166 VAL A O 1
ATOM 1313 N N . ALA A 1 167 ? -17.203 -0.989 26.099 1.00 47.69 167 ALA A N 1
ATOM 1314 C CA . ALA A 1 167 ? -16.368 -1.827 26.963 1.00 47.69 167 ALA A CA 1
ATOM 1315 C C . ALA A 1 167 ? -16.721 -1.700 28.463 1.00 47.69 167 ALA A C 1
ATOM 1317 O O . ALA A 1 167 ? -15.908 -2.071 29.310 1.00 47.69 167 ALA A O 1
ATOM 1318 N N . GLY A 1 168 ? -17.900 -1.153 28.794 1.00 37.69 168 GLY A N 1
ATOM 1319 C CA . GLY A 1 168 ? -18.400 -1.071 30.171 1.00 37.69 168 GLY A CA 1
ATOM 1320 C C . GLY A 1 168 ? -18.525 -2.455 30.831 1.00 37.69 168 GLY A C 1
ATOM 1321 O O . GLY A 1 168 ? -18.707 -3.445 30.119 1.00 37.69 168 GLY A O 1
ATOM 1322 N N . PRO A 1 169 ? -18.374 -2.544 32.167 1.00 41.25 169 PRO A N 1
ATOM 1323 C CA . PRO A 1 169 ? -18.207 -3.815 32.860 1.00 41.25 169 PRO A CA 1
ATOM 1324 C C . PRO A 1 169 ? -19.434 -4.710 32.672 1.00 41.25 169 PRO A C 1
ATOM 1326 O O . PRO A 1 169 ? -20.569 -4.253 32.776 1.00 41.25 169 PRO A O 1
ATOM 1329 N N . LEU A 1 170 ? -19.177 -5.987 32.382 1.00 44.12 170 LEU A N 1
ATOM 1330 C CA . LEU A 1 170 ? -20.171 -7.045 32.512 1.00 44.12 170 LEU A CA 1
ATOM 1331 C C . LEU A 1 170 ? -20.523 -7.132 34.003 1.00 44.12 170 LEU A C 1
ATOM 1333 O O . LEU A 1 170 ? -19.678 -7.565 34.790 1.00 44.12 170 LEU A O 1
ATOM 1337 N N . GLU A 1 171 ? -21.704 -6.638 34.376 1.00 39.91 171 GLU A N 1
ATOM 1338 C CA . GLU A 1 171 ? -22.332 -6.943 35.670 1.00 39.91 171 GLU A CA 1
ATOM 1339 C C . GLU A 1 171 ? -22.671 -8.435 35.780 1.00 39.91 171 GLU A C 1
ATOM 1341 O O . GLU A 1 171 ? -23.058 -9.040 34.748 1.00 39.91 171 GLU A O 1
#

Sequence (171 aa):
MQAMIENRLLWRWGYEAAEAGDHDRARAIHERSIALGDAQAWFSLGCLYDMGPKPDPAEAMRCYQRCWRAGFPIAANNIAILYREAGDRRRMAQWFRRAAESGQDHDAALQLARCYLDGTGVRRSLPQAVRWLAVAASAPEDAITDDGREEARRLLAAHRPHAVAVAGPLE